Protein AF-A0A0E0PT37-F1 (afdb_monomer_lite)

Sequence (108 aa):
MINKEDVKFKEIAEEIGIKARVMAAGFKISSNFRTTKPGEIYSYEPNKREKNEDGVTRSHCVLVVGFGRREGQEYLVYQNSAGIEFGEEGFGRVYLKDVLRMATLNVI

pLDDT: mean 92.89, std 8.44, range [52.66, 98.31]

Organism: Oryza rufipogon (NCBI:txid4529)

Secondary structure (DSSP, 8-state):
---HHHHHHHHHHHHHHTT---EEEEEE-BGGGGTPPTT--B---GGGB-B-TTSPBPEEEEEEEEEEEETTEEEEEEE-SS-TTSTBTTEEEEEGGGEEEEEE----

Foldseek 3Di:
DDDPVVVVLVVVCCVCVVVVFKKKWKFFDFPCQQVQAAPGADDHDPVRFDADPVRHGDMDIWIFRAWDDDPNWIKTKTAAPPALPGHHGRIHMYTPVRTDDMGTDDPD

Structure (mmCIF, N/CA/C/O backbone):
data_AF-A0A0E0PT37-F1
#
_entry.id   AF-A0A0E0PT37-F1
#
loop_
_atom_site.group_PDB
_atom_site.id
_atom_site.type_symbol
_atom_site.label_atom_id
_atom_site.label_alt_id
_atom_site.label_comp_id
_atom_site.label_asym_id
_atom_site.label_entity_id
_atom_site.label_seq_id
_atom_site.pdbx_PDB_ins_code
_atom_site.Cartn_x
_atom_site.Cartn_y
_atom_site.Cartn_z
_atom_site.occupancy
_atom_site.B_iso_or_equiv
_atom_site.auth_seq_id
_atom_site.auth_comp_id
_atom_site.auth_asym_id
_atom_site.auth_atom_id
_atom_site.pdbx_PDB_model_num
ATOM 1 N N . MET A 1 1 ? -0.445 14.024 23.385 1.00 52.66 1 MET A N 1
ATOM 2 C CA . MET A 1 1 ? -0.622 14.339 21.949 1.00 52.66 1 MET A CA 1
ATOM 3 C C . MET A 1 1 ? -0.959 13.049 21.226 1.00 52.66 1 MET A C 1
ATOM 5 O O . MET A 1 1 ? -0.234 12.085 21.417 1.00 52.66 1 MET A O 1
ATOM 9 N N . ILE A 1 2 ? -2.057 12.995 20.473 1.00 61.56 2 ILE A N 1
ATOM 10 C CA . ILE A 1 2 ? -2.421 11.808 19.683 1.00 61.56 2 ILE A CA 1
ATOM 11 C C . ILE A 1 2 ? -1.724 11.920 18.319 1.00 61.56 2 ILE A C 1
ATOM 13 O O . ILE A 1 2 ? -1.803 12.971 17.682 1.00 61.56 2 ILE A O 1
ATOM 17 N N . ASN A 1 3 ? -1.015 10.873 17.890 1.00 80.38 3 ASN A N 1
ATOM 18 C CA . ASN A 1 3 ? -0.354 10.826 16.585 1.00 80.38 3 ASN A CA 1
ATOM 19 C C . ASN A 1 3 ? -1.407 10.735 15.462 1.00 80.38 3 ASN A C 1
ATOM 21 O O . ASN A 1 3 ? -2.332 9.929 15.533 1.00 80.38 3 ASN A O 1
ATOM 25 N N . LYS A 1 4 ? -1.275 11.558 14.417 1.00 77.06 4 LYS A N 1
ATOM 26 C CA . LYS A 1 4 ? -2.204 11.577 13.273 1.00 77.06 4 LYS A CA 1
ATOM 27 C C . LYS A 1 4 ? -2.214 10.257 12.498 1.00 77.06 4 LYS A C 1
ATOM 29 O O . LYS A 1 4 ? -3.260 9.875 11.983 1.00 77.06 4 LYS A O 1
ATOM 34 N N . GLU A 1 5 ? -1.081 9.562 12.425 1.00 79.44 5 GLU A N 1
ATOM 35 C CA . GLU A 1 5 ? -0.997 8.264 11.743 1.00 79.44 5 GLU A CA 1
ATOM 36 C C . GLU A 1 5 ? -1.770 7.178 12.498 1.00 79.44 5 GLU A C 1
ATOM 38 O O . GLU A 1 5 ? -2.509 6.414 11.880 1.00 79.44 5 GLU A O 1
ATOM 43 N N . ASP A 1 6 ? -1.704 7.190 13.833 1.00 83.50 6 ASP A N 1
ATOM 44 C CA . ASP A 1 6 ? -2.503 6.302 14.684 1.00 83.50 6 ASP A CA 1
ATOM 45 C C . ASP A 1 6 ? -4.009 6.534 14.502 1.00 83.50 6 ASP A C 1
ATOM 47 O O . ASP A 1 6 ? -4.786 5.579 14.489 1.00 83.50 6 ASP A O 1
ATOM 51 N N . VAL A 1 7 ? -4.438 7.795 14.362 1.00 83.38 7 VAL A N 1
ATOM 52 C CA . VAL A 1 7 ? -5.850 8.130 14.096 1.00 83.38 7 VAL A CA 1
ATOM 53 C C . VAL A 1 7 ? -6.276 7.568 12.746 1.00 83.38 7 VAL A C 1
ATOM 55 O O . VAL A 1 7 ? -7.254 6.828 12.679 1.00 83.38 7 VAL A O 1
ATOM 58 N N . LYS A 1 8 ? -5.495 7.835 11.695 1.00 89.12 8 LYS A N 1
ATOM 59 C CA . LYS A 1 8 ? -5.776 7.339 10.343 1.00 89.12 8 LYS A CA 1
ATOM 60 C C . LYS A 1 8 ? -5.858 5.810 10.305 1.00 89.12 8 LYS A C 1
ATOM 62 O O . LYS A 1 8 ? -6.740 5.257 9.656 1.00 89.12 8 LYS A O 1
ATOM 67 N N . PHE A 1 9 ? -4.963 5.111 11.004 1.00 92.12 9 PHE A N 1
ATOM 68 C CA . PHE A 1 9 ? -5.004 3.650 11.068 1.00 92.12 9 PHE A CA 1
ATOM 69 C C . PHE A 1 9 ? -6.256 3.131 11.779 1.00 92.12 9 PHE A C 1
ATOM 71 O O . PHE A 1 9 ? -6.863 2.175 11.303 1.00 92.12 9 PHE A O 1
ATOM 78 N N . LYS A 1 10 ? -6.678 3.768 12.879 1.00 93.81 10 LYS A N 1
ATOM 79 C CA . LYS A 1 10 ? -7.920 3.404 13.580 1.00 93.81 10 LYS A CA 1
ATOM 80 C C . LYS A 1 10 ? -9.155 3.591 12.705 1.00 93.81 10 LYS A C 1
ATOM 82 O O . LYS A 1 10 ? -10.007 2.712 12.696 1.00 93.81 10 LYS A O 1
ATOM 87 N N . GLU A 1 11 ? -9.228 4.683 11.950 1.00 92.69 11 GLU A N 1
ATOM 88 C CA . GLU A 1 11 ? -10.325 4.929 11.005 1.00 92.69 11 GLU A CA 1
ATOM 89 C C . GLU A 1 11 ? -10.380 3.835 9.931 1.00 92.69 11 GLU A C 1
ATOM 91 O O . GLU A 1 11 ? -11.436 3.260 9.683 1.00 92.69 11 GLU A O 1
ATOM 96 N N . ILE A 1 12 ? -9.234 3.471 9.346 1.00 93.00 12 ILE A N 1
ATOM 97 C CA . ILE A 1 12 ? -9.153 2.373 8.368 1.00 93.00 12 ILE A CA 1
ATOM 98 C C . ILE A 1 12 ? -9.578 1.041 9.001 1.00 93.00 12 ILE A C 1
ATOM 100 O O . ILE A 1 12 ? -10.329 0.275 8.394 1.00 93.00 12 ILE A O 1
ATOM 104 N N . ALA A 1 13 ? -9.113 0.767 10.220 1.00 93.69 13 ALA A N 1
ATOM 105 C CA . ALA A 1 13 ? -9.457 -0.445 10.948 1.00 93.69 13 ALA A CA 1
ATOM 106 C C . ALA A 1 13 ? -10.961 -0.536 11.248 1.00 93.69 13 ALA A C 1
ATOM 108 O O . ALA A 1 13 ? -11.533 -1.622 11.176 1.00 93.69 13 ALA A O 1
ATOM 109 N N . GLU A 1 14 ? -11.616 0.587 11.542 1.00 94.88 14 GLU A N 1
ATOM 110 C CA . GLU A 1 14 ? -13.065 0.655 11.728 1.00 94.88 14 GLU A CA 1
ATOM 111 C C . GLU A 1 14 ? -13.816 0.404 10.412 1.00 94.88 14 GLU A C 1
ATOM 113 O O . GLU A 1 14 ? -14.733 -0.420 10.370 1.00 94.88 14 GLU A O 1
ATOM 118 N N . GLU A 1 15 ? -13.417 1.068 9.324 1.00 92.88 15 GLU A N 1
ATOM 119 C CA . GLU A 1 15 ? -1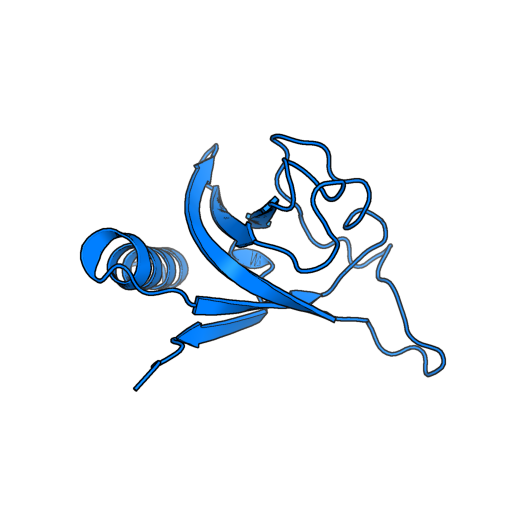4.051 0.916 8.009 1.00 92.88 15 GLU A CA 1
ATOM 120 C C . GLU A 1 15 ? -13.986 -0.532 7.505 1.00 92.88 15 GLU A C 1
ATOM 122 O O . GLU A 1 15 ? -14.995 -1.086 7.067 1.00 92.88 15 GLU A O 1
ATOM 127 N N . ILE A 1 16 ? -12.823 -1.171 7.611 1.00 92.38 16 ILE A N 1
ATOM 128 C CA . ILE A 1 16 ? -12.623 -2.532 7.101 1.00 92.38 16 ILE A CA 1
ATOM 129 C C . ILE A 1 16 ? -13.098 -3.575 8.116 1.00 92.38 16 ILE A C 1
ATOM 131 O O . ILE A 1 16 ? -13.845 -4.484 7.769 1.00 92.38 16 ILE A O 1
ATOM 135 N N . GLY A 1 17 ? -12.669 -3.461 9.374 1.00 91.81 17 GLY A N 1
ATOM 136 C CA . GLY A 1 17 ? -12.859 -4.503 10.384 1.00 91.81 17 GLY A CA 1
ATOM 137 C C . GLY A 1 17 ? -14.241 -4.512 11.031 1.00 91.81 17 GLY A C 1
ATOM 138 O O . GLY A 1 17 ? -14.716 -5.578 11.412 1.00 91.81 17 GLY A O 1
ATOM 139 N N . ILE A 1 18 ? -14.891 -3.350 11.155 1.00 92.12 18 ILE A N 1
ATOM 140 C CA . ILE A 1 18 ? -16.212 -3.233 11.795 1.00 92.12 18 ILE A CA 1
ATOM 141 C C . ILE A 1 18 ? -17.309 -3.024 10.756 1.00 92.12 18 ILE A C 1
ATOM 143 O O . ILE A 1 18 ? -18.340 -3.690 10.809 1.00 92.12 18 ILE A O 1
ATOM 147 N N . LYS A 1 19 ? -17.098 -2.119 9.795 1.00 92.12 19 LYS A N 1
ATOM 148 C CA . LYS A 1 19 ? -18.110 -1.803 8.771 1.00 92.12 19 LYS A CA 1
ATOM 149 C C . LYS A 1 19 ? -18.059 -2.737 7.561 1.00 92.12 19 LYS A C 1
ATOM 151 O O . LYS A 1 19 ? -18.897 -2.590 6.675 1.00 92.12 19 LYS A O 1
ATOM 156 N N . ALA A 1 20 ? -17.103 -3.672 7.521 1.00 88.00 20 ALA A N 1
ATOM 157 C CA . ALA A 1 20 ? -16.904 -4.629 6.431 1.00 88.00 20 ALA A CA 1
ATOM 158 C C . ALA A 1 20 ? -16.807 -3.965 5.043 1.00 88.00 20 ALA A C 1
ATOM 160 O O . ALA A 1 20 ? -17.247 -4.522 4.036 1.00 88.00 20 ALA A O 1
ATOM 161 N N . ARG A 1 21 ? -16.254 -2.746 4.982 1.00 89.44 21 ARG A N 1
ATOM 162 C CA . ARG A 1 21 ? -16.072 -2.012 3.728 1.00 89.44 21 ARG A CA 1
ATOM 163 C C . ARG A 1 21 ? -14.751 -2.381 3.077 1.00 89.44 21 ARG A C 1
ATOM 165 O O . ARG A 1 21 ? -13.752 -2.639 3.741 1.00 89.44 21 ARG A O 1
ATOM 172 N N . VAL A 1 22 ? -14.743 -2.300 1.754 1.00 87.31 22 VAL A N 1
ATOM 173 C CA . VAL A 1 22 ? -13.518 -2.307 0.957 1.00 87.31 22 VAL A CA 1
ATOM 174 C C . VAL A 1 22 ? -13.153 -0.879 0.562 1.00 87.31 22 VAL A C 1
ATOM 176 O O . VAL A 1 22 ? -14.019 -0.029 0.328 1.00 87.31 22 VAL A O 1
ATOM 179 N N . MET A 1 23 ? -11.855 -0.597 0.495 1.00 93.75 23 MET A N 1
ATOM 180 C CA . MET A 1 23 ? -11.345 0.734 0.156 1.00 93.75 23 MET A CA 1
ATOM 181 C C . MET A 1 23 ? -10.391 0.641 -1.028 1.00 93.75 23 MET A C 1
ATOM 183 O O . MET A 1 23 ? -9.574 -0.268 -1.088 1.00 93.75 23 MET A O 1
ATOM 187 N N . ALA A 1 24 ? -10.433 1.595 -1.953 1.00 95.38 24 ALA A N 1
ATOM 188 C CA . ALA A 1 24 ? -9.384 1.733 -2.956 1.00 95.38 24 ALA A CA 1
ATOM 189 C C . ALA A 1 24 ? -8.178 2.458 -2.339 1.00 95.38 24 ALA A C 1
ATOM 191 O O . ALA A 1 24 ? -8.360 3.453 -1.633 1.00 95.38 24 ALA A O 1
ATOM 192 N N . ALA A 1 25 ? -6.957 2.001 -2.619 1.00 96.69 25 ALA A N 1
ATOM 193 C CA . ALA A 1 25 ? -5.722 2.661 -2.194 1.00 96.69 25 ALA A CA 1
ATOM 194 C C . ALA A 1 25 ? -4.762 2.862 -3.365 1.00 96.69 25 ALA A C 1
ATOM 196 O O . ALA A 1 25 ? -4.566 1.960 -4.174 1.00 96.69 25 ALA A O 1
ATOM 197 N N . GLY A 1 26 ? -4.138 4.040 -3.421 1.00 97.75 26 GLY A N 1
ATOM 198 C CA . GLY A 1 26 ? -3.138 4.397 -4.422 1.00 97.75 26 GLY A CA 1
ATOM 199 C C . GLY A 1 26 ? -1.763 4.658 -3.809 1.00 97.75 26 GLY A C 1
ATOM 200 O O . GLY A 1 26 ? -1.653 5.394 -2.823 1.00 97.75 26 GLY A O 1
ATOM 201 N N . PHE A 1 27 ? -0.709 4.111 -4.413 1.00 97.94 27 PHE A N 1
ATOM 202 C CA . PHE A 1 27 ? 0.688 4.325 -4.006 1.00 97.94 27 PHE A CA 1
ATOM 203 C C . PHE A 1 27 ? 1.648 4.326 -5.201 1.00 97.94 27 PHE A C 1
ATOM 205 O O . PHE A 1 27 ? 1.306 3.878 -6.294 1.00 97.94 27 PHE A O 1
ATOM 212 N N . LYS A 1 28 ? 2.857 4.872 -5.019 1.00 98.06 28 LYS A N 1
ATOM 213 C CA . LYS A 1 28 ? 3.911 4.840 -6.050 1.00 98.06 28 LYS A CA 1
ATOM 214 C C . LYS A 1 28 ? 4.565 3.465 -6.103 1.00 98.06 28 LYS A C 1
ATOM 216 O O . LYS A 1 28 ? 4.724 2.827 -5.063 1.00 98.06 28 LYS A O 1
ATOM 221 N N . ILE A 1 29 ? 4.993 3.053 -7.295 1.00 97.75 29 ILE A N 1
ATOM 222 C CA . ILE A 1 29 ? 5.699 1.783 -7.491 1.00 97.75 29 ILE A CA 1
ATOM 223 C C . ILE A 1 29 ? 7.189 1.980 -7.800 1.00 97.75 29 ILE A C 1
ATOM 225 O O . ILE A 1 29 ? 7.595 2.898 -8.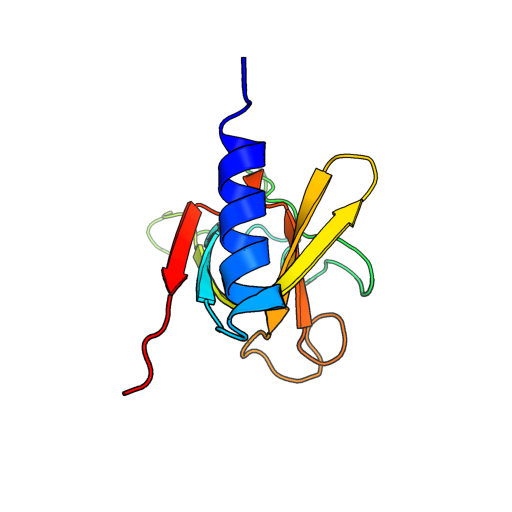519 1.00 97.75 29 ILE A O 1
ATOM 229 N N . SER A 1 30 ? 8.005 1.102 -7.230 1.00 98.19 30 SER A N 1
ATOM 230 C CA . SER A 1 30 ? 9.421 0.894 -7.543 1.00 98.19 30 SER A CA 1
ATOM 231 C C . SER A 1 30 ? 9.646 -0.551 -7.985 1.00 98.19 30 SER A C 1
ATOM 233 O O . SER A 1 30 ? 8.747 -1.381 -7.855 1.00 98.19 30 SER A O 1
ATOM 235 N N . SER A 1 31 ? 10.835 -0.864 -8.502 1.00 96.56 31 SER A N 1
ATOM 236 C CA . SER A 1 31 ? 11.130 -2.177 -9.102 1.00 96.56 31 SER A CA 1
ATOM 237 C C . SER A 1 31 ? 10.898 -3.382 -8.176 1.00 96.56 31 SER A C 1
ATOM 239 O O . SER A 1 31 ? 10.683 -4.493 -8.653 1.00 96.56 31 SER A O 1
ATOM 241 N N . ASN A 1 32 ? 10.886 -3.172 -6.857 1.00 96.81 32 ASN A N 1
ATOM 242 C CA . ASN A 1 32 ? 10.563 -4.188 -5.856 1.00 96.81 32 ASN A CA 1
ATOM 243 C C . ASN A 1 32 ? 9.058 -4.526 -5.761 1.00 96.81 32 ASN A C 1
ATOM 245 O O . ASN A 1 32 ? 8.702 -5.510 -5.115 1.00 96.81 32 ASN A O 1
ATOM 249 N N . PHE A 1 33 ? 8.159 -3.771 -6.405 1.00 96.69 33 PHE A N 1
ATOM 250 C CA . PHE A 1 33 ? 6.709 -4.005 -6.345 1.00 96.69 33 PHE A CA 1
ATOM 251 C C . PHE A 1 33 ? 6.314 -5.394 -6.863 1.00 96.69 33 PHE A C 1
ATOM 253 O O . PHE A 1 33 ? 5.460 -6.053 -6.279 1.00 96.69 33 PHE A O 1
ATOM 260 N N . ARG A 1 34 ? 6.965 -5.864 -7.934 1.00 92.12 34 ARG A N 1
ATOM 261 C CA . ARG A 1 34 ? 6.697 -7.184 -8.533 1.00 92.12 34 ARG A CA 1
ATOM 262 C C . ARG A 1 34 ? 7.50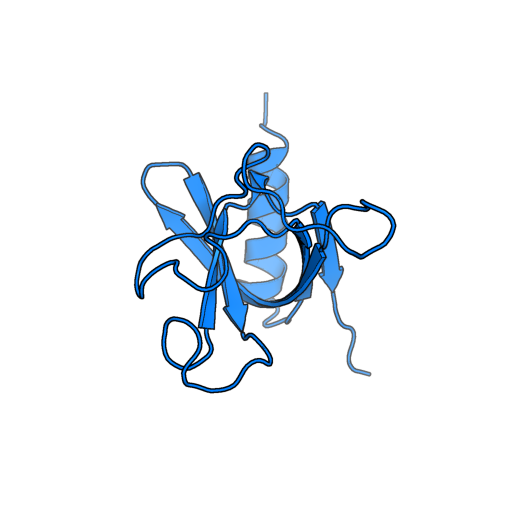9 -8.319 -7.911 1.00 92.12 34 ARG A C 1
ATOM 264 O O . ARG A 1 34 ? 7.246 -9.474 -8.215 1.00 92.12 34 ARG A O 1
ATOM 271 N N . THR A 1 35 ? 8.510 -7.998 -7.091 1.00 93.38 35 THR A N 1
ATOM 272 C CA . THR A 1 35 ? 9.460 -8.980 -6.541 1.00 93.38 35 THR A CA 1
ATOM 273 C C . THR A 1 35 ? 9.358 -9.136 -5.027 1.00 93.38 35 THR A C 1
ATOM 275 O O . THR A 1 35 ? 10.074 -9.959 -4.464 1.00 93.38 35 THR A O 1
ATOM 278 N N . THR A 1 36 ? 8.521 -8.329 -4.365 1.00 91.75 36 THR A N 1
ATOM 279 C CA . THR A 1 36 ? 8.208 -8.473 -2.937 1.00 91.75 36 THR A CA 1
ATOM 280 C C . THR A 1 36 ? 7.619 -9.864 -2.723 1.00 91.75 36 THR A C 1
ATOM 282 O O . THR A 1 36 ? 6.652 -10.235 -3.392 1.00 91.75 36 THR A O 1
ATOM 285 N N . LYS A 1 37 ? 8.224 -10.653 -1.836 1.00 91.56 37 LYS A N 1
ATOM 286 C CA . LYS A 1 37 ? 7.875 -12.068 -1.667 1.00 91.56 37 LYS A CA 1
ATOM 287 C C . LYS A 1 37 ? 6.599 -12.238 -0.832 1.00 91.56 37 LYS A C 1
ATOM 289 O O . LYS A 1 37 ? 6.248 -11.342 -0.059 1.00 91.56 37 LYS A O 1
ATOM 294 N N . PRO A 1 38 ? 5.926 -13.400 -0.917 1.00 90.38 38 PRO A N 1
ATOM 295 C CA . PRO A 1 38 ? 4.866 -13.754 0.024 1.00 90.38 38 PRO A CA 1
ATOM 296 C C . PRO A 1 38 ? 5.300 -13.532 1.481 1.00 90.38 38 PRO A C 1
ATOM 298 O O . PRO A 1 38 ? 6.428 -13.842 1.862 1.00 90.38 38 PRO A O 1
ATOM 301 N N . GLY A 1 39 ? 4.413 -12.954 2.293 1.00 90.69 39 GLY A N 1
ATOM 302 C CA . GLY A 1 39 ? 4.689 -12.595 3.690 1.00 90.69 39 GLY A CA 1
ATOM 303 C C . GLY A 1 39 ? 5.477 -11.293 3.921 1.00 90.69 39 GLY A C 1
ATOM 304 O O . GLY A 1 39 ? 5.433 -10.765 5.042 1.00 90.69 39 GLY A O 1
ATOM 305 N N . GLU A 1 40 ? 6.143 -10.731 2.908 1.00 96.38 40 GLU A N 1
ATOM 306 C CA . GLU A 1 40 ? 6.809 -9.424 2.991 1.00 96.38 40 GLU A CA 1
ATOM 307 C C . GLU A 1 40 ? 5.806 -8.264 2.850 1.00 96.38 40 GLU A C 1
ATOM 309 O O . GLU A 1 40 ? 4.650 -8.440 2.451 1.00 96.38 40 GLU A O 1
ATOM 314 N N . ILE A 1 41 ? 6.240 -7.060 3.234 1.00 98.25 41 ILE A N 1
ATOM 315 C CA . ILE A 1 41 ? 5.449 -5.831 3.135 1.00 98.25 41 ILE A CA 1
ATOM 316 C C . ILE A 1 41 ? 6.181 -4.891 2.183 1.00 98.25 41 ILE A C 1
ATOM 318 O O . ILE A 1 41 ? 7.320 -4.503 2.446 1.00 98.25 41 ILE A O 1
ATOM 322 N N . TYR A 1 42 ? 5.524 -4.527 1.084 1.00 98.25 42 TYR A N 1
ATOM 323 C CA . TYR A 1 42 ? 6.068 -3.595 0.108 1.00 98.25 42 TYR A CA 1
ATOM 324 C C . TYR A 1 42 ? 6.311 -2.225 0.756 1.00 98.25 42 TYR A C 1
ATOM 326 O O . TYR A 1 42 ? 5.443 -1.685 1.452 1.00 98.25 42 TYR A O 1
ATOM 334 N N . SER A 1 43 ? 7.483 -1.654 0.476 1.00 97.94 43 SER A N 1
ATOM 335 C CA . SER A 1 43 ? 7.814 -0.264 0.775 1.00 97.94 43 SER A CA 1
ATOM 336 C C . SER A 1 43 ? 8.382 0.398 -0.471 1.00 97.94 43 SER A C 1
ATOM 338 O O . SER A 1 43 ? 9.166 -0.211 -1.205 1.00 97.94 43 SER A O 1
ATOM 340 N N . TYR A 1 44 ? 7.974 1.636 -0.723 1.00 98.31 44 TYR A N 1
ATOM 341 C CA . TYR A 1 44 ? 8.411 2.364 -1.906 1.00 98.31 44 TYR A CA 1
ATOM 342 C C . TYR A 1 44 ? 9.886 2.770 -1.785 1.00 98.31 44 TYR A C 1
ATOM 344 O O . TYR A 1 44 ? 10.302 3.366 -0.795 1.00 98.31 44 TYR A O 1
ATOM 352 N N . GLU A 1 45 ? 10.673 2.494 -2.826 1.00 98.00 45 GLU A N 1
ATOM 353 C CA . GLU A 1 45 ? 12.090 2.850 -2.911 1.00 98.00 45 GLU A CA 1
ATOM 354 C C . GLU A 1 45 ? 12.290 4.005 -3.915 1.00 98.00 45 GLU A C 1
ATOM 356 O O . GLU A 1 45 ? 12.360 3.766 -5.126 1.00 98.00 45 GLU A O 1
ATOM 361 N N . PRO A 1 46 ? 12.440 5.273 -3.469 1.00 96.62 46 PRO A N 1
ATOM 362 C CA . PRO A 1 46 ? 12.507 6.432 -4.368 1.00 96.62 46 PRO A CA 1
ATOM 363 C C . PRO A 1 46 ? 13.625 6.362 -5.415 1.00 96.62 46 PRO A C 1
ATOM 365 O O . PRO A 1 46 ? 13.457 6.845 -6.538 1.00 96.62 46 PRO A O 1
ATOM 368 N N . ASN A 1 47 ? 14.747 5.732 -5.060 1.00 97.38 47 ASN A N 1
ATOM 369 C CA . ASN A 1 47 ? 15.910 5.559 -5.932 1.00 97.38 47 ASN A CA 1
ATOM 370 C C . ASN A 1 47 ? 15.704 4.480 -7.007 1.00 97.38 47 ASN A C 1
ATOM 372 O O . ASN A 1 47 ? 16.440 4.459 -7.988 1.00 97.38 47 ASN A O 1
ATOM 376 N N . LYS A 1 48 ? 14.695 3.613 -6.854 1.00 97.44 48 LYS A N 1
ATOM 377 C CA . LYS A 1 48 ? 14.340 2.545 -7.804 1.00 97.44 48 LYS A CA 1
ATOM 378 C C . LYS A 1 48 ? 12.925 2.707 -8.365 1.00 97.44 48 LYS A C 1
ATOM 380 O O . LYS A 1 48 ? 12.285 1.734 -8.760 1.00 97.44 48 LYS A O 1
ATOM 385 N N . ARG A 1 49 ? 12.412 3.938 -8.360 1.00 97.44 49 ARG A N 1
ATOM 386 C CA . ARG A 1 49 ? 11.071 4.269 -8.848 1.00 97.44 49 ARG A CA 1
ATOM 387 C C . ARG A 1 49 ? 10.894 3.887 -10.314 1.00 97.44 49 ARG A C 1
ATOM 389 O O . ARG A 1 49 ? 11.741 4.210 -11.148 1.00 97.44 49 ARG A O 1
ATOM 396 N N . GLU A 1 50 ? 9.765 3.271 -10.634 1.00 97.19 50 GLU A N 1
ATOM 397 C CA . GLU A 1 50 ? 9.411 3.009 -12.025 1.00 97.19 50 GLU A CA 1
ATOM 398 C C . GLU A 1 50 ? 8.850 4.281 -12.662 1.00 97.19 50 GLU A C 1
ATOM 400 O O . GLU A 1 50 ? 8.066 5.010 -12.045 1.00 97.19 50 GLU A O 1
ATOM 405 N N . LYS A 1 51 ? 9.250 4.566 -13.902 1.00 97.44 51 LYS A N 1
ATOM 406 C CA . LYS A 1 51 ? 8.791 5.736 -14.656 1.00 97.44 51 LYS A CA 1
ATOM 407 C C . LYS A 1 51 ? 8.037 5.320 -15.919 1.00 97.44 51 LYS A C 1
ATOM 409 O O . LYS A 1 51 ? 8.219 4.211 -16.423 1.00 97.44 51 LYS A O 1
ATOM 414 N N . ASN A 1 52 ? 7.145 6.180 -16.398 1.00 95.62 52 ASN A N 1
ATOM 415 C CA . ASN A 1 52 ? 6.621 6.089 -17.760 1.00 95.62 52 ASN A CA 1
ATOM 416 C C . ASN A 1 52 ? 7.607 6.733 -18.760 1.00 95.62 52 ASN A C 1
ATOM 418 O O . ASN A 1 52 ? 8.681 7.192 -18.366 1.00 95.62 52 ASN A O 1
ATOM 422 N N . GLU A 1 53 ? 7.235 6.754 -20.039 1.00 96.38 53 GLU A N 1
ATOM 423 C CA . GLU A 1 53 ? 8.049 7.321 -21.127 1.00 96.38 53 GLU A CA 1
ATOM 424 C C . GLU A 1 53 ? 8.349 8.815 -20.919 1.00 96.38 53 GLU A C 1
ATOM 426 O O . GLU A 1 53 ? 9.464 9.258 -21.175 1.00 96.38 53 GLU A O 1
ATOM 431 N N . ASP A 1 54 ? 7.419 9.558 -20.312 1.00 96.75 54 ASP A N 1
ATOM 432 C CA . ASP A 1 54 ? 7.582 10.980 -19.968 1.00 96.75 54 ASP A CA 1
ATOM 433 C C . ASP A 1 54 ? 8.430 11.219 -18.702 1.00 96.75 54 ASP A C 1
ATOM 435 O O . ASP A 1 54 ? 8.553 12.342 -18.208 1.00 96.75 54 ASP A O 1
ATOM 439 N N . GLY A 1 55 ? 8.982 10.164 -18.098 1.00 96.19 55 GLY A N 1
ATOM 440 C CA . GLY A 1 55 ? 9.777 10.255 -16.874 1.00 96.19 55 GLY A CA 1
ATOM 441 C C . GLY A 1 55 ? 8.966 10.468 -15.585 1.00 96.19 55 GLY A C 1
ATOM 442 O O . GLY A 1 55 ? 9.557 10.657 -14.510 1.00 96.19 55 GLY A O 1
ATOM 443 N N . VAL A 1 56 ? 7.634 10.399 -15.655 1.00 96.62 56 VAL A N 1
ATOM 444 C CA . VAL A 1 56 ? 6.713 10.505 -14.516 1.00 96.62 56 VAL A CA 1
ATOM 445 C C . VAL A 1 56 ? 6.727 9.205 -13.719 1.00 96.62 56 VAL A C 1
ATOM 447 O O . VAL A 1 56 ? 6.680 8.110 -14.272 1.00 96.62 56 VAL A O 1
ATOM 450 N N . THR A 1 57 ? 6.793 9.314 -12.390 1.00 97.56 57 THR A N 1
ATOM 451 C CA . THR A 1 57 ? 6.786 8.140 -11.504 1.00 97.56 57 THR A CA 1
ATOM 452 C C . THR A 1 57 ? 5.443 7.422 -11.564 1.00 97.56 57 THR A C 1
ATOM 454 O O . THR A 1 57 ? 4.405 8.040 -11.325 1.00 97.56 57 THR A O 1
ATOM 457 N N . ARG A 1 58 ? 5.470 6.117 -11.837 1.00 97.44 58 ARG A N 1
ATOM 458 C CA . ARG A 1 58 ? 4.270 5.284 -11.892 1.00 97.44 58 ARG A CA 1
ATOM 459 C C . ARG A 1 58 ? 3.640 5.144 -10.508 1.00 97.44 58 ARG A C 1
ATOM 461 O O . ARG A 1 58 ? 4.317 5.101 -9.478 1.00 97.44 58 ARG A O 1
ATOM 468 N N . SER A 1 59 ? 2.318 5.054 -10.511 1.00 96.81 59 SER A N 1
ATOM 469 C CA . SER A 1 59 ? 1.514 4.712 -9.343 1.00 96.81 59 SER A CA 1
ATOM 470 C C . SER A 1 59 ? 0.586 3.560 -9.688 1.00 96.81 59 SER A C 1
ATOM 472 O O . SER A 1 59 ? 0.326 3.307 -10.865 1.00 96.81 59 SER A O 1
ATOM 474 N N . HIS A 1 60 ? 0.133 2.854 -8.662 1.00 97.06 60 HIS A N 1
ATOM 475 C CA . HIS A 1 60 ? -0.759 1.712 -8.779 1.00 97.06 60 HIS A CA 1
ATOM 476 C C . HIS A 1 60 ? -1.932 1.867 -7.817 1.00 97.06 60 HIS A C 1
ATOM 478 O O . HIS A 1 60 ? -1.780 2.479 -6.757 1.00 97.06 60 HIS A O 1
ATOM 484 N N . CYS A 1 61 ? -3.090 1.336 -8.205 1.00 97.44 61 CYS A N 1
ATOM 485 C CA . CYS A 1 61 ? -4.314 1.352 -7.410 1.00 97.44 61 CYS A CA 1
ATOM 486 C C . CYS A 1 61 ? -4.753 -0.084 -7.121 1.00 97.44 61 CYS A C 1
ATOM 488 O O . CYS A 1 61 ? -4.730 -0.928 -8.016 1.00 97.44 61 CYS A O 1
ATOM 490 N N . VAL A 1 62 ? -5.143 -0.353 -5.878 1.00 97.44 62 VAL A N 1
ATOM 491 C CA . VAL A 1 62 ? -5.506 -1.688 -5.384 1.00 97.44 62 VAL A CA 1
ATOM 492 C C . VAL A 1 62 ? -6.737 -1.625 -4.489 1.00 97.44 62 VAL A C 1
ATOM 494 O O . VAL A 1 62 ? -7.103 -0.550 -4.004 1.00 97.44 62 VAL A O 1
ATOM 497 N N . LEU A 1 63 ? -7.346 -2.782 -4.230 1.00 96.94 63 LEU A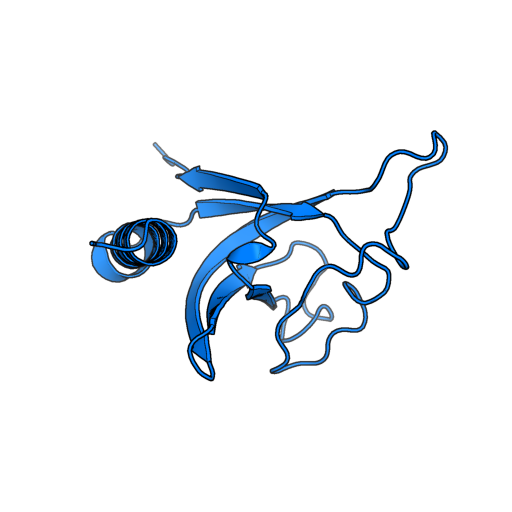 N 1
ATOM 498 C CA . LEU A 1 63 ? -8.452 -2.909 -3.287 1.00 96.94 63 LEU A CA 1
ATOM 499 C C . LEU A 1 63 ? -7.929 -3.369 -1.925 1.00 96.94 63 LEU A C 1
ATOM 501 O O . LEU A 1 63 ? -7.396 -4.465 -1.801 1.00 96.94 63 LEU A O 1
ATOM 505 N N . VAL A 1 64 ? -8.082 -2.544 -0.898 1.00 96.94 64 VAL A N 1
ATOM 506 C CA . VAL A 1 64 ? -7.725 -2.866 0.483 1.00 96.94 64 VAL A CA 1
ATOM 507 C C . VAL A 1 64 ? -8.829 -3.708 1.106 1.00 96.94 64 VAL A C 1
ATOM 509 O O . VAL A 1 64 ? -9.994 -3.307 1.124 1.00 96.94 64 VAL A O 1
ATOM 512 N N . VAL A 1 65 ? -8.425 -4.861 1.631 1.00 95.25 65 VAL A N 1
ATOM 513 C CA . VAL A 1 65 ? -9.309 -5.890 2.203 1.00 95.25 65 VAL A CA 1
ATOM 514 C C . VAL A 1 65 ? -8.920 -6.270 3.632 1.00 95.25 65 VAL A C 1
ATOM 516 O O . VAL A 1 65 ? -9.615 -7.038 4.286 1.00 95.25 65 VAL A O 1
ATOM 519 N N . GLY A 1 66 ? -7.805 -5.741 4.134 1.00 95.69 66 GLY A N 1
ATOM 520 C CA . GLY A 1 66 ? -7.328 -6.008 5.482 1.00 95.69 66 GLY A CA 1
ATOM 521 C C . GLY A 1 66 ? -6.256 -5.020 5.912 1.00 95.69 66 GLY A C 1
ATOM 522 O O . GLY A 1 66 ? -5.805 -4.168 5.143 1.00 95.69 66 GLY A O 1
ATOM 523 N N . PHE A 1 67 ? -5.837 -5.139 7.161 1.00 96.81 67 PHE A N 1
ATOM 524 C CA . PHE A 1 67 ? -4.851 -4.267 7.785 1.00 96.81 67 PHE A CA 1
ATOM 525 C C . PHE A 1 67 ? -4.133 -5.019 8.905 1.00 96.81 67 PHE A C 1
ATOM 527 O O . PHE A 1 67 ? -4.588 -6.066 9.364 1.00 96.81 67 PHE A O 1
ATOM 534 N N . GLY A 1 68 ? -3.012 -4.478 9.365 1.00 96.69 68 GLY A N 1
ATOM 535 C CA . GLY A 1 68 ? -2.311 -5.024 10.515 1.00 96.69 68 GLY A CA 1
ATOM 536 C C . GLY A 1 68 ? -1.166 -4.141 10.981 1.00 96.69 68 GLY A C 1
ATOM 537 O O . GLY A 1 68 ? -0.902 -3.073 10.429 1.00 96.69 68 GLY A O 1
ATOM 538 N N . ARG A 1 69 ? -0.478 -4.614 12.018 1.00 96.56 69 ARG A N 1
ATOM 539 C CA . ARG A 1 69 ? 0.765 -4.030 12.523 1.00 96.56 69 ARG A CA 1
ATOM 540 C C . ARG A 1 69 ? 1.842 -5.100 12.589 1.00 96.56 69 ARG A C 1
ATOM 542 O O . ARG A 1 69 ? 1.567 -6.225 13.006 1.00 96.56 69 ARG A O 1
ATOM 549 N N . ARG A 1 70 ? 3.060 -4.753 12.185 1.00 96.12 70 ARG A N 1
ATOM 550 C CA . ARG A 1 70 ? 4.256 -5.588 12.345 1.00 96.12 70 ARG A CA 1
ATOM 551 C C . ARG A 1 70 ? 5.366 -4.707 12.894 1.00 96.12 70 ARG A C 1
ATOM 553 O O . ARG A 1 70 ? 5.658 -3.675 12.306 1.00 96.12 70 ARG A O 1
ATOM 560 N N . GLU A 1 71 ? 5.924 -5.090 14.042 1.00 94.62 71 GLU A N 1
ATOM 561 C CA . GLU A 1 71 ? 7.041 -4.367 14.678 1.00 94.62 71 GLU A CA 1
ATOM 562 C C . GLU A 1 71 ? 6.765 -2.859 14.855 1.00 94.62 71 GLU A C 1
ATOM 564 O O . GLU A 1 71 ? 7.619 -2.011 14.621 1.00 94.62 71 GLU A O 1
ATOM 569 N N . GLY A 1 72 ? 5.529 -2.515 15.230 1.00 92.31 72 GLY A N 1
ATOM 570 C CA . GLY A 1 72 ? 5.110 -1.126 15.431 1.00 92.31 72 GLY A CA 1
ATOM 571 C C . GLY A 1 72 ? 4.821 -0.331 14.152 1.00 92.31 72 GLY A C 1
ATOM 572 O O . GLY A 1 72 ? 4.457 0.830 14.268 1.00 92.31 72 GLY A O 1
ATOM 573 N N . GLN A 1 73 ? 4.932 -0.932 12.962 1.00 95.50 73 GLN A N 1
ATOM 574 C CA . GLN A 1 73 ? 4.566 -0.301 11.690 1.00 95.50 73 GLN A CA 1
ATOM 575 C C . GLN A 1 73 ? 3.238 -0.842 11.155 1.00 95.50 73 GLN A C 1
ATOM 577 O O . GLN A 1 73 ? 3.026 -2.056 11.054 1.00 95.50 73 GLN A O 1
ATOM 582 N N . GLU A 1 74 ? 2.343 0.067 10.786 1.00 97.56 74 GLU A N 1
ATOM 583 C CA . GLU A 1 74 ? 1.060 -0.230 10.159 1.00 97.56 74 GLU A CA 1
ATOM 584 C C . GLU A 1 74 ? 1.224 -0.629 8.696 1.00 97.56 74 GLU A C 1
ATOM 586 O O . GLU A 1 74 ? 1.949 0.005 7.921 1.00 97.56 74 GLU A O 1
ATOM 591 N N . TYR A 1 75 ? 0.462 -1.635 8.285 1.00 97.81 75 TYR A N 1
ATOM 592 C CA . TYR A 1 75 ? 0.362 -2.039 6.893 1.00 97.81 75 TYR A CA 1
ATOM 593 C C . TYR A 1 75 ? -1.083 -2.336 6.503 1.00 97.81 75 TYR A C 1
ATOM 595 O O . TYR A 1 75 ? -1.945 -2.620 7.339 1.00 97.81 75 TYR A O 1
ATOM 603 N N . LEU A 1 76 ? -1.324 -2.286 5.199 1.00 97.56 76 LEU A N 1
ATOM 604 C CA . LEU A 1 76 ? -2.570 -2.685 4.563 1.00 97.56 76 LEU A CA 1
ATOM 605 C C . LEU A 1 76 ? -2.365 -3.998 3.815 1.00 97.56 76 LEU A C 1
ATOM 607 O O . LEU A 1 76 ? -1.299 -4.214 3.238 1.00 97.56 76 LEU A O 1
ATOM 611 N N . VAL A 1 77 ? -3.391 -4.844 3.806 1.00 97.50 77 VAL A N 1
ATOM 612 C CA . VAL A 1 77 ? -3.502 -6.020 2.936 1.00 97.50 77 VAL A CA 1
ATOM 613 C C . VAL A 1 77 ? -4.409 -5.644 1.775 1.00 97.50 77 VAL A C 1
ATOM 615 O O . VAL A 1 77 ? -5.506 -5.120 1.988 1.00 97.50 77 VAL A O 1
ATOM 618 N N . TYR A 1 78 ? -3.961 -5.900 0.552 1.00 97.44 78 TYR A N 1
ATOM 619 C CA . TYR A 1 78 ? -4.710 -5.564 -0.649 1.00 97.44 78 TYR A CA 1
ATOM 620 C C . TYR A 1 78 ? -4.819 -6.738 -1.615 1.00 97.44 78 TYR A C 1
ATOM 622 O O . TYR A 1 78 ? -3.902 -7.548 -1.731 1.00 97.44 78 TYR A O 1
ATOM 630 N N . GLN A 1 79 ? -5.927 -6.777 -2.347 1.00 97.12 79 GLN A N 1
ATOM 631 C CA . GLN A 1 79 ? -6.098 -7.587 -3.542 1.00 97.12 79 GLN A CA 1
ATOM 632 C C . GLN A 1 79 ? -5.587 -6.807 -4.758 1.00 97.12 79 GLN A C 1
ATOM 634 O O . GLN A 1 79 ? -5.924 -5.631 -4.949 1.00 97.12 79 GLN A O 1
ATOM 639 N N . ASN A 1 80 ? -4.771 -7.457 -5.582 1.00 96.62 80 ASN A N 1
ATOM 640 C CA . ASN A 1 80 ? -4.305 -6.916 -6.853 1.00 96.62 80 ASN A CA 1
ATOM 641 C C . ASN A 1 80 ? -5.133 -7.466 -8.030 1.00 96.62 80 ASN A C 1
ATOM 643 O O . ASN A 1 80 ? -5.869 -8.439 -7.898 1.00 96.62 80 ASN A O 1
ATOM 647 N N . SER A 1 81 ? -4.992 -6.854 -9.205 1.00 96.56 81 SER A N 1
ATOM 648 C CA . SER A 1 81 ? -5.656 -7.256 -10.455 1.00 96.56 81 SER A CA 1
ATOM 649 C C . SER A 1 81 ? -4.712 -7.945 -11.451 1.00 96.56 81 SER A C 1
ATOM 651 O O . SER A 1 81 ? -5.032 -8.074 -12.629 1.00 96.56 81 SER A O 1
ATOM 653 N N . ALA A 1 82 ? -3.540 -8.391 -10.987 1.00 95.50 82 ALA A N 1
ATOM 654 C CA . ALA A 1 82 ? -2.486 -8.989 -11.811 1.00 95.50 82 ALA A CA 1
ATOM 655 C C . ALA A 1 82 ? -2.503 -10.535 -11.835 1.00 95.50 82 ALA A C 1
ATOM 657 O O . ALA A 1 82 ? -1.517 -11.147 -12.236 1.00 95.50 82 ALA A O 1
ATOM 658 N N . GLY A 1 83 ? -3.611 -11.157 -11.420 1.00 94.75 83 GLY A N 1
ATOM 659 C CA . GLY A 1 83 ? -3.760 -12.614 -11.347 1.00 94.75 83 GLY A CA 1
ATOM 660 C C . GLY A 1 83 ? -3.195 -13.232 -10.064 1.00 94.75 83 GLY A C 1
ATOM 661 O O . GLY A 1 83 ? -2.569 -12.552 -9.254 1.00 94.75 83 GLY A O 1
ATOM 662 N N . ILE A 1 84 ? -3.437 -14.535 -9.888 1.00 96.25 84 ILE A N 1
ATOM 663 C CA . ILE A 1 84 ? -3.082 -15.285 -8.668 1.00 96.25 84 ILE A CA 1
ATOM 664 C C . ILE A 1 84 ? -1.570 -15.455 -8.470 1.00 96.25 84 ILE A C 1
ATOM 666 O O . ILE A 1 84 ? -1.112 -15.626 -7.349 1.00 96.25 84 ILE A O 1
ATOM 670 N N . GLU A 1 85 ? -0.793 -15.347 -9.548 1.00 93.44 85 GLU A N 1
ATOM 671 C CA . GLU A 1 85 ? 0.672 -15.440 -9.519 1.00 93.44 85 GLU A CA 1
ATOM 672 C C . GLU A 1 85 ? 1.329 -14.216 -8.859 1.00 93.44 85 GLU A C 1
ATOM 674 O O . GLU A 1 85 ? 2.530 -14.206 -8.587 1.00 93.44 85 GLU A O 1
ATOM 679 N N . PHE A 1 86 ? 0.568 -13.141 -8.628 1.00 93.81 86 PHE A N 1
ATOM 680 C CA . PHE A 1 86 ? 1.080 -11.965 -7.944 1.00 93.81 86 PHE A CA 1
ATOM 681 C C . PHE A 1 86 ? 1.107 -12.182 -6.430 1.00 93.81 86 PHE A C 1
ATOM 683 O O . PHE A 1 86 ? 0.063 -12.364 -5.808 1.00 93.81 86 PHE A O 1
ATOM 690 N N . GLY A 1 87 ? 2.287 -12.038 -5.826 1.00 93.75 87 GLY A N 1
ATOM 691 C CA . GLY A 1 87 ? 2.430 -12.035 -4.373 1.00 93.75 87 GLY A CA 1
ATOM 692 C C . GLY A 1 87 ? 1.926 -13.333 -3.743 1.00 93.75 87 GLY A C 1
ATOM 693 O O . GLY A 1 87 ? 2.405 -14.413 -4.073 1.00 93.75 87 GLY A O 1
ATOM 694 N N . GLU A 1 88 ? 0.985 -13.214 -2.812 1.00 95.62 88 GLU A N 1
ATOM 695 C CA . GLU A 1 88 ? 0.369 -14.334 -2.098 1.00 95.62 88 GLU A CA 1
ATOM 696 C C . GLU A 1 88 ? -1.037 -14.560 -2.669 1.00 95.62 88 GLU A C 1
ATOM 698 O O . GLU A 1 88 ? -1.985 -13.903 -2.250 1.00 95.62 88 GLU A O 1
ATOM 703 N N . GLU A 1 89 ? -1.153 -15.418 -3.687 1.00 95.88 89 GLU A N 1
ATOM 704 C CA . GLU A 1 89 ? -2.423 -15.763 -4.358 1.00 95.88 89 GLU A CA 1
ATOM 705 C C . GLU A 1 89 ? -3.203 -14.549 -4.911 1.00 95.88 89 GLU A C 1
ATOM 707 O O . GLU A 1 89 ? -4.432 -14.483 -4.869 1.00 95.88 89 GLU A O 1
ATOM 712 N N . GLY A 1 90 ? -2.493 -13.552 -5.442 1.00 96.50 90 GLY A N 1
ATOM 713 C CA . GLY A 1 90 ? -3.067 -12.305 -5.961 1.00 96.50 90 GLY A CA 1
ATOM 714 C C . GLY A 1 90 ? -3.150 -11.177 -4.931 1.00 96.50 90 GLY A C 1
ATOM 715 O O . GLY A 1 90 ? -3.567 -10.063 -5.271 1.00 96.50 90 GLY A O 1
ATOM 716 N N . PHE A 1 91 ? -2.723 -11.422 -3.692 1.00 97.62 91 PHE A N 1
ATOM 717 C CA . PHE A 1 91 ? -2.706 -10.436 -2.617 1.00 97.62 91 PHE A CA 1
ATOM 718 C C . PHE A 1 91 ? -1.298 -9.913 -2.336 1.00 97.62 91 PHE A C 1
ATOM 720 O O . PHE A 1 91 ? -0.280 -10.570 -2.565 1.00 97.62 91 PHE A O 1
ATOM 727 N N . GLY A 1 92 ? -1.241 -8.699 -1.799 1.00 97.50 92 GLY A N 1
ATOM 728 C CA . GLY A 1 92 ? -0.011 -8.073 -1.343 1.00 97.50 92 GLY A CA 1
ATOM 729 C C . GLY A 1 92 ? -0.222 -7.255 -0.078 1.00 97.50 92 GLY A C 1
ATOM 730 O O . GLY A 1 92 ? -1.339 -7.083 0.416 1.00 97.50 92 GLY A O 1
ATOM 731 N N . ARG A 1 93 ? 0.884 -6.741 0.462 1.00 98.25 93 ARG A N 1
ATOM 732 C CA . ARG A 1 93 ? 0.887 -5.857 1.631 1.00 98.25 93 ARG A CA 1
ATOM 733 C C . ARG A 1 93 ? 1.692 -4.604 1.330 1.00 98.25 93 ARG A C 1
ATOM 735 O O . ARG A 1 93 ? 2.684 -4.694 0.616 1.00 98.25 93 ARG A O 1
ATOM 742 N N . VAL A 1 94 ? 1.287 -3.456 1.865 1.00 98.12 94 VAL A N 1
ATOM 743 C CA . VAL A 1 94 ? 2.006 -2.173 1.733 1.00 98.12 94 VAL A CA 1
ATOM 744 C C . VAL A 1 94 ? 2.018 -1.440 3.066 1.00 98.12 94 VAL A C 1
ATOM 746 O O . VAL A 1 94 ? 1.003 -1.430 3.765 1.00 98.12 94 VAL A O 1
ATOM 749 N N . TYR A 1 95 ? 3.141 -0.819 3.429 1.00 97.81 95 TYR A N 1
ATOM 750 C CA . TYR A 1 95 ? 3.178 0.026 4.622 1.00 97.81 95 TYR A CA 1
ATOM 751 C C . TYR A 1 95 ? 2.277 1.247 4.459 1.00 97.81 95 TYR A C 1
ATOM 753 O O . TYR A 1 95 ? 2.297 1.918 3.426 1.00 97.81 95 TYR A O 1
ATOM 761 N N . LEU A 1 96 ? 1.524 1.585 5.508 1.00 96.69 96 LEU A N 1
ATOM 762 C CA . LEU A 1 96 ? 0.566 2.691 5.465 1.00 96.69 96 LEU A CA 1
ATOM 763 C C . LEU A 1 96 ? 1.239 4.036 5.142 1.00 96.69 96 LEU A C 1
ATOM 765 O O . LEU A 1 96 ? 0.644 4.862 4.449 1.00 96.69 96 LEU A O 1
ATOM 769 N N . LYS A 1 97 ? 2.489 4.232 5.583 1.00 96.00 97 LYS A N 1
ATOM 770 C CA . LYS A 1 97 ? 3.301 5.426 5.285 1.00 96.00 97 LYS A CA 1
ATOM 771 C C . LYS A 1 97 ? 3.537 5.658 3.785 1.00 96.00 97 LYS A C 1
ATOM 773 O O . LYS A 1 97 ? 3.719 6.797 3.369 1.00 96.00 97 LYS A O 1
ATOM 778 N N . ASP A 1 98 ? 3.510 4.595 2.977 1.00 97.38 98 ASP A N 1
ATOM 779 C CA . ASP A 1 98 ? 3.752 4.658 1.529 1.00 97.38 98 ASP A CA 1
ATOM 780 C C . ASP A 1 98 ? 2.450 4.823 0.720 1.00 97.38 98 ASP A C 1
ATOM 782 O O . ASP A 1 98 ? 2.479 4.997 -0.504 1.00 97.38 98 ASP A O 1
ATOM 786 N N . VAL A 1 99 ? 1.292 4.814 1.391 1.00 97.06 99 VAL A N 1
ATOM 787 C CA . VAL A 1 99 ? -0.022 5.004 0.769 1.00 97.06 99 VAL A CA 1
ATOM 788 C C . VAL A 1 99 ? -0.314 6.491 0.594 1.00 97.06 99 VAL A C 1
ATOM 790 O O . VAL A 1 99 ? -0.451 7.241 1.562 1.00 97.06 99 VAL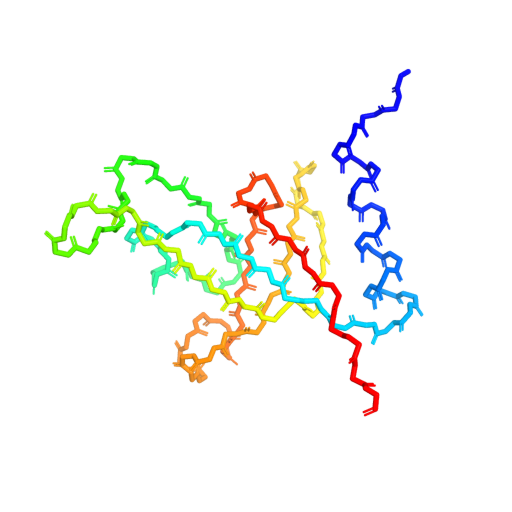 A O 1
ATOM 793 N N . LEU A 1 100 ? -0.484 6.919 -0.658 1.00 93.94 100 LEU A N 1
ATOM 794 C CA . LEU A 1 100 ? -0.717 8.323 -1.001 1.00 93.94 100 LEU A CA 1
ATOM 795 C C . LEU A 1 100 ? -2.163 8.746 -0.749 1.00 93.94 100 LEU A C 1
ATOM 797 O O . LEU A 1 100 ? -2.416 9.834 -0.232 1.00 93.94 100 LEU A O 1
ATOM 801 N N . ARG A 1 101 ? -3.120 7.919 -1.179 1.00 91.75 101 ARG A N 1
ATOM 802 C CA . ARG A 1 101 ? -4.556 8.216 -1.114 1.00 91.75 101 ARG A CA 1
ATOM 803 C C . ARG A 1 101 ? -5.354 6.946 -0.882 1.00 91.75 101 ARG A C 1
ATOM 805 O O . ARG A 1 101 ? -4.977 5.884 -1.370 1.00 91.75 101 ARG A O 1
ATOM 812 N N . MET A 1 102 ? -6.469 7.094 -0.175 1.00 92.25 102 MET A N 1
ATOM 813 C CA . MET A 1 102 ? -7.474 6.054 0.002 1.00 92.25 102 MET A CA 1
ATOM 814 C C . MET A 1 102 ? -8.867 6.642 -0.197 1.00 92.25 102 MET A C 1
ATOM 816 O O . MET A 1 102 ? -9.084 7.814 0.113 1.00 92.25 102 MET A O 1
ATOM 820 N N . ALA A 1 103 ? -9.792 5.831 -0.697 1.00 90.88 103 ALA A N 1
ATOM 821 C CA . ALA A 1 103 ? -11.198 6.186 -0.837 1.00 90.88 103 ALA A CA 1
ATOM 822 C C . ALA A 1 103 ? -12.076 4.982 -0.486 1.00 90.88 103 ALA A C 1
ATOM 824 O O . ALA A 1 103 ? -11.774 3.855 -0.880 1.00 90.88 103 ALA A O 1
ATOM 825 N N . THR A 1 104 ? -13.164 5.216 0.244 1.00 85.81 104 THR A N 1
ATOM 826 C CA . THR A 1 104 ? -14.209 4.208 0.431 1.00 85.81 104 THR A CA 1
ATOM 827 C C . THR A 1 104 ? -14.967 4.013 -0.877 1.00 85.81 104 THR A C 1
ATOM 829 O O . THR A 1 104 ? -15.297 4.978 -1.570 1.00 85.81 104 THR A O 1
ATOM 832 N N . LEU A 1 105 ? -15.240 2.758 -1.226 1.00 79.06 105 LEU A N 1
ATOM 833 C CA . LEU A 1 105 ? -16.126 2.438 -2.338 1.00 79.06 105 LEU A CA 1
ATOM 834 C C . LEU A 1 105 ? -17.538 2.266 -1.782 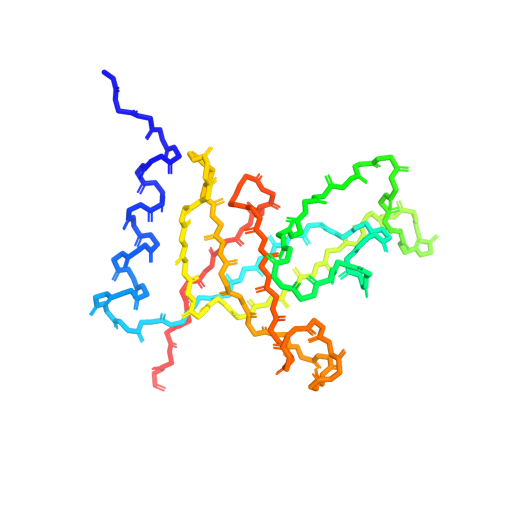1.00 79.06 105 LEU A C 1
ATOM 836 O O . LEU A 1 105 ? -17.828 1.292 -1.092 1.00 79.06 105 LEU A O 1
ATOM 840 N N . ASN A 1 106 ? -18.412 3.226 -2.072 1.00 74.00 106 ASN A N 1
ATOM 841 C CA . ASN A 1 106 ? -19.837 3.080 -1.806 1.00 74.00 106 ASN A CA 1
ATOM 842 C C . ASN A 1 106 ? -20.453 2.350 -2.997 1.00 74.00 106 ASN A C 1
ATOM 844 O O . ASN A 1 106 ? -20.721 2.961 -4.031 1.00 74.00 106 ASN A O 1
ATOM 848 N N . VAL A 1 107 ? -20.606 1.036 -2.868 1.00 62.09 107 VAL A N 1
ATOM 849 C CA . VAL A 1 107 ? -21.357 0.236 -3.834 1.00 62.09 107 VAL A CA 1
ATOM 850 C C . VAL A 1 107 ? -22.822 0.362 -3.428 1.00 62.09 107 VAL A C 1
ATOM 852 O O . VAL A 1 107 ? -23.220 -0.168 -2.392 1.00 62.09 107 VAL A O 1
ATOM 855 N N . ILE A 1 108 ? -23.556 1.194 -4.167 1.00 53.88 108 ILE A N 1
ATOM 856 C CA . ILE A 1 108 ? -24.995 1.434 -3.996 1.00 53.88 108 ILE A CA 1
ATOM 857 C C . ILE A 1 108 ? -25.759 0.367 -4.772 1.00 53.88 108 ILE A C 1
ATOM 859 O O . ILE A 1 108 ? -25.331 0.090 -5.917 1.00 53.88 108 ILE A O 1
#

Radius of gyration: 14.14 Å; chains: 1; bounding box: 41×30×43 Å

InterPro domains:
  IPR000668 Peptidase C1A, papain C-terminal [PF00112] (11-95)
  IPR038765 Papain-like cysteine peptidase superfamily [SSF54001] (23-95)